Protein AF-A0A535ILK7-F1 (afdb_monomer_lite)

Structure (mmCIF, N/CA/C/O backbone):
data_AF-A0A535ILK7-F1
#
_entry.id   AF-A0A535ILK7-F1
#
loop_
_atom_site.group_PDB
_atom_site.id
_atom_site.type_symbol
_atom_site.label_atom_id
_atom_site.label_alt_id
_atom_site.label_comp_id
_atom_site.label_asym_id
_atom_site.label_entity_id
_atom_site.label_seq_id
_atom_site.pdbx_PDB_ins_code
_atom_site.Cartn_x
_atom_site.Cartn_y
_atom_site.Cartn_z
_atom_site.occupancy
_atom_site.B_iso_or_equiv
_atom_site.auth_seq_id
_atom_site.auth_comp_id
_atom_site.auth_asym_id
_atom_site.auth_atom_id
_atom_site.pdbx_PDB_model_num
ATOM 1 N N . MET A 1 1 ? -0.867 -3.003 7.692 1.00 85.44 1 MET A N 1
ATOM 2 C CA . MET A 1 1 ? 0.462 -2.959 7.040 1.00 85.44 1 MET A CA 1
ATOM 3 C C . MET A 1 1 ? 0.255 -2.593 5.585 1.00 85.44 1 MET A C 1
ATOM 5 O O . MET A 1 1 ? -0.688 -3.102 5.001 1.00 85.44 1 MET A O 1
ATOM 9 N N . PHE A 1 2 ? 1.092 -1.727 5.024 1.00 89.00 2 PHE A N 1
ATOM 10 C CA . PHE A 1 2 ? 0.987 -1.253 3.646 1.00 89.00 2 PHE A CA 1
ATOM 11 C C . PHE A 1 2 ? 2.224 -1.680 2.857 1.00 89.00 2 PHE A C 1
ATOM 13 O O . PHE A 1 2 ? 3.349 -1.417 3.285 1.00 89.00 2 PHE A O 1
ATOM 20 N N . LEU A 1 3 ? 2.012 -2.338 1.720 1.00 88.69 3 LEU A N 1
ATOM 21 C CA . LEU A 1 3 ? 3.056 -2.663 0.754 1.00 88.69 3 LEU A CA 1
ATOM 22 C C . LEU A 1 3 ? 3.035 -1.618 -0.361 1.00 88.69 3 LEU A C 1
ATOM 24 O O . LEU A 1 3 ? 1.991 -1.386 -0.963 1.00 88.69 3 LEU A O 1
ATOM 28 N N . TYR A 1 4 ? 4.189 -1.031 -0.656 1.00 89.56 4 TYR A N 1
ATOM 29 C CA . TYR A 1 4 ? 4.390 -0.188 -1.827 1.00 89.56 4 TYR A CA 1
ATOM 30 C C . TYR A 1 4 ? 5.362 -0.875 -2.788 1.00 89.56 4 TYR A C 1
ATOM 32 O O . TYR A 1 4 ? 6.468 -1.263 -2.391 1.00 89.56 4 TYR A O 1
ATOM 40 N N . LEU A 1 5 ? 4.938 -1.021 -4.043 1.00 88.44 5 LEU A N 1
ATOM 41 C CA . LEU A 1 5 ? 5.747 -1.563 -5.130 1.00 88.44 5 LEU A CA 1
ATOM 42 C C . LEU A 1 5 ? 6.271 -0.413 -5.990 1.00 88.44 5 LEU A C 1
ATOM 44 O O . LEU A 1 5 ? 5.550 0.117 -6.832 1.00 88.44 5 LEU A O 1
ATOM 48 N N . GLY A 1 6 ? 7.519 -0.018 -5.750 1.00 85.69 6 GLY A N 1
ATOM 49 C CA . GLY A 1 6 ? 8.166 1.061 -6.491 1.00 85.69 6 GLY A CA 1
ATOM 50 C C . GLY A 1 6 ? 8.774 0.580 -7.800 1.00 85.69 6 GLY A C 1
ATOM 51 O O . GLY A 1 6 ? 9.339 -0.515 -7.877 1.00 85.69 6 GLY A O 1
ATOM 52 N N . GLU A 1 7 ? 8.699 1.411 -8.834 1.00 82.56 7 GLU A N 1
ATOM 53 C CA . GLU A 1 7 ? 9.355 1.124 -10.106 1.00 82.56 7 GLU A CA 1
ATOM 54 C C . GLU A 1 7 ? 10.876 1.080 -9.937 1.00 82.56 7 GLU A C 1
ATOM 56 O O . GLU A 1 7 ? 11.481 1.818 -9.151 1.00 82.56 7 GLU A O 1
ATOM 61 N N . ARG A 1 8 ? 11.526 0.191 -10.687 1.00 68.06 8 ARG A N 1
ATOM 62 C CA . ARG A 1 8 ? 12.984 0.145 -10.724 1.00 68.06 8 ARG A CA 1
ATOM 63 C C . ARG A 1 8 ? 13.471 1.125 -11.782 1.00 68.06 8 ARG A C 1
ATOM 65 O O . ARG A 1 8 ? 13.426 0.826 -12.970 1.00 68.06 8 ARG A O 1
ATOM 72 N N . ASP A 1 9 ? 13.981 2.276 -11.357 1.00 66.44 9 ASP A N 1
ATOM 73 C CA . ASP A 1 9 ? 14.651 3.190 -12.281 1.00 66.44 9 ASP A CA 1
ATOM 74 C C . ASP A 1 9 ? 15.999 2.591 -12.724 1.00 66.44 9 ASP A C 1
ATOM 76 O O . ASP A 1 9 ? 17.013 2.674 -12.027 1.00 66.44 9 ASP A O 1
ATOM 80 N N . SER A 1 10 ? 16.006 1.946 -13.894 1.00 57.84 10 SER A N 1
ATOM 81 C CA . SER A 1 10 ? 17.198 1.338 -14.496 1.00 57.84 10 SER A CA 1
ATOM 82 C C . SER A 1 10 ? 18.224 2.361 -14.989 1.00 57.84 10 SER A C 1
ATOM 84 O O . SER A 1 10 ? 19.339 1.979 -15.342 1.00 57.84 10 SER A O 1
ATOM 86 N N . THR A 1 11 ? 17.872 3.650 -15.046 1.00 56.50 11 THR A N 1
ATOM 87 C CA . THR A 1 11 ? 18.787 4.711 -15.493 1.00 56.50 11 THR A CA 1
ATOM 88 C C . THR A 1 11 ? 19.702 5.207 -14.377 1.00 56.50 11 THR A C 1
ATOM 90 O O . THR A 1 11 ? 20.716 5.866 -14.636 1.00 56.50 11 THR A O 1
ATOM 93 N N . ARG A 1 12 ? 19.393 4.858 -13.125 1.00 56.19 12 ARG A N 1
ATOM 94 C CA . ARG A 1 12 ? 20.110 5.369 -11.964 1.00 56.19 12 ARG A CA 1
ATOM 95 C C . ARG A 1 12 ? 21.350 4.526 -11.678 1.00 56.19 12 ARG A C 1
ATOM 97 O O . ARG A 1 12 ? 21.268 3.349 -11.329 1.00 56.19 12 ARG A O 1
ATOM 104 N N . LYS A 1 13 ? 22.527 5.143 -11.834 1.00 52.88 13 LYS A N 1
ATOM 105 C CA . LYS A 1 13 ? 23.810 4.516 -11.484 1.00 52.88 13 LYS A CA 1
ATOM 106 C C . LYS A 1 13 ? 23.788 4.090 -10.008 1.00 52.88 13 LYS A C 1
ATOM 108 O O . LYS A 1 13 ? 23.349 4.887 -9.178 1.00 52.88 13 LYS A O 1
ATOM 113 N N . PRO A 1 14 ? 24.291 2.891 -9.661 1.00 53.06 14 PRO A N 1
ATOM 114 C CA . PRO A 1 14 ? 24.491 2.515 -8.269 1.00 53.06 14 PRO A CA 1
ATOM 115 C C . PRO A 1 14 ? 25.418 3.542 -7.6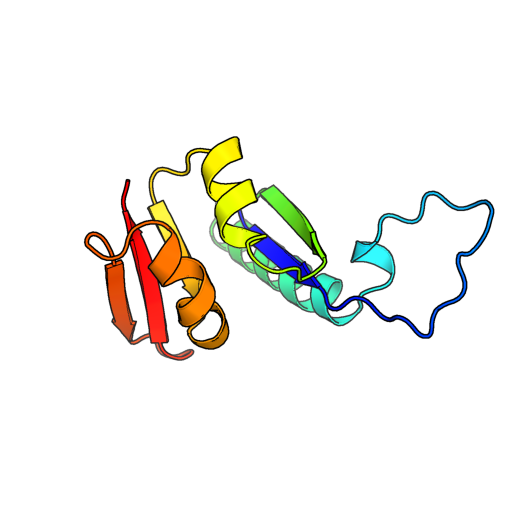14 1.00 53.06 14 PRO A C 1
ATOM 117 O O . PRO A 1 14 ? 26.582 3.667 -8.002 1.00 53.06 14 PRO A O 1
ATOM 120 N N . GLU A 1 15 ? 24.912 4.304 -6.647 1.00 55.78 15 GLU A N 1
ATOM 121 C CA . GLU A 1 15 ? 25.762 5.155 -5.822 1.00 55.78 15 GLU A CA 1
ATOM 122 C C . GLU A 1 15 ? 26.509 4.246 -4.845 1.00 55.78 15 GLU A C 1
ATOM 124 O O . GLU A 1 15 ? 25.978 3.814 -3.820 1.00 55.78 15 GLU A O 1
ATOM 129 N N . LEU A 1 16 ? 27.750 3.903 -5.200 1.00 42.69 16 LEU A N 1
ATOM 130 C CA . LEU A 1 16 ? 28.682 3.275 -4.274 1.00 42.69 16 LEU A CA 1
ATOM 131 C C . LEU A 1 16 ? 28.756 4.155 -3.013 1.00 42.69 16 LEU A C 1
ATOM 133 O O . LEU A 1 16 ? 29.040 5.346 -3.109 1.00 42.69 16 LEU A O 1
ATOM 137 N N . PHE A 1 17 ? 28.521 3.542 -1.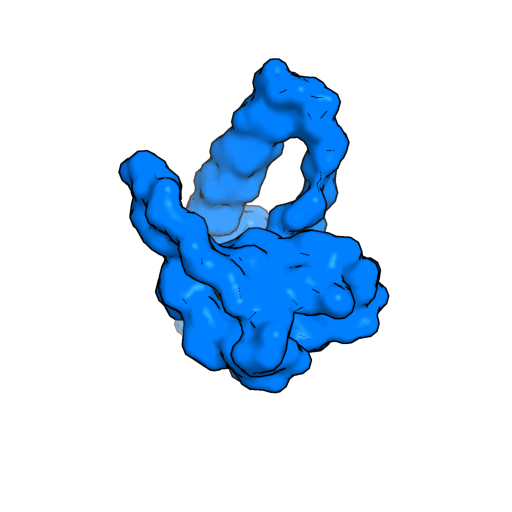849 1.00 46.41 17 PHE A N 1
ATOM 138 C CA . PHE A 1 17 ? 28.701 4.094 -0.493 1.00 46.41 17 PHE A CA 1
ATOM 139 C C . PHE A 1 17 ? 27.534 4.796 0.213 1.00 46.41 17 PHE A C 1
ATOM 141 O O . PHE A 1 17 ? 27.756 5.377 1.276 1.00 46.41 17 PHE A O 1
ATOM 148 N N . ARG A 1 18 ? 26.282 4.658 -0.227 1.00 44.47 18 ARG A N 1
ATOM 149 C CA . ARG A 1 18 ? 25.159 4.901 0.695 1.00 44.47 18 ARG A CA 1
ATOM 150 C C . ARG A 1 18 ? 24.213 3.713 0.733 1.00 44.47 18 ARG A C 1
ATOM 152 O O . ARG A 1 18 ? 23.622 3.346 -0.275 1.00 44.47 18 ARG A O 1
ATOM 159 N N . LEU A 1 19 ? 24.021 3.164 1.932 1.00 48.00 19 LEU A N 1
ATOM 160 C CA . LEU A 1 19 ? 22.826 2.406 2.288 1.00 48.00 19 LEU A CA 1
ATOM 161 C C . LEU A 1 19 ? 21.642 3.393 2.267 1.00 48.00 19 LEU A C 1
ATOM 163 O O . LEU A 1 19 ? 21.165 3.816 3.314 1.00 48.00 19 LEU A O 1
ATOM 167 N N . ILE A 1 20 ? 21.255 3.881 1.084 1.00 54.31 20 ILE A N 1
ATOM 168 C CA . ILE A 1 20 ? 20.042 4.683 0.948 1.00 54.31 20 ILE A CA 1
ATOM 169 C C . ILE A 1 20 ? 18.903 3.687 0.958 1.00 54.31 20 ILE A C 1
ATOM 171 O O . ILE A 1 20 ? 18.832 2.825 0.080 1.00 54.31 20 ILE A O 1
ATOM 175 N N . GLU A 1 21 ? 18.027 3.788 1.951 1.00 58.94 21 GLU A N 1
ATOM 176 C CA . GLU A 1 21 ? 16.792 3.025 1.923 1.00 58.94 21 GLU A CA 1
ATOM 177 C C . GLU A 1 21 ? 16.056 3.372 0.616 1.00 58.94 21 GLU A C 1
ATOM 179 O O . GLU A 1 21 ? 15.792 4.553 0.373 1.00 58.94 21 GLU A O 1
ATOM 184 N N . PRO A 1 22 ? 15.763 2.398 -0.267 1.00 58.25 22 PRO A N 1
ATOM 185 C CA . PRO A 1 22 ? 15.317 2.680 -1.635 1.00 58.25 22 PRO A CA 1
ATOM 186 C C . PRO A 1 22 ? 14.090 3.599 -1.722 1.00 58.25 22 PRO A C 1
ATOM 188 O O . PRO A 1 22 ? 13.978 4.396 -2.650 1.00 58.25 22 PRO A O 1
ATOM 191 N N . HIS A 1 23 ? 13.222 3.552 -0.709 1.00 58.09 23 HIS A N 1
ATOM 192 C CA . HIS A 1 23 ? 12.038 4.396 -0.591 1.00 58.09 23 HIS A CA 1
ATOM 193 C C . HIS A 1 23 ? 12.349 5.892 -0.385 1.00 58.09 23 HIS A C 1
ATOM 195 O O . HIS A 1 23 ? 11.512 6.729 -0.699 1.00 58.09 23 HIS A O 1
ATOM 201 N N . LEU A 1 24 ? 13.533 6.271 0.117 1.00 61.62 24 LEU A N 1
ATOM 202 C CA . LEU A 1 24 ? 13.905 7.681 0.331 1.00 61.62 24 LEU A CA 1
ATOM 203 C C . LEU A 1 24 ? 14.088 8.448 -0.987 1.00 61.62 24 LEU A C 1
ATOM 205 O O . LEU A 1 24 ? 13.944 9.674 -1.022 1.00 61.62 24 LEU A O 1
ATOM 209 N N . ASN A 1 25 ? 14.390 7.716 -2.059 1.00 69.56 25 ASN A N 1
ATOM 210 C CA . ASN A 1 25 ? 14.627 8.243 -3.398 1.00 69.56 25 ASN A CA 1
ATOM 211 C C . ASN A 1 25 ? 13.415 8.120 -4.331 1.00 69.56 25 ASN A C 1
ATOM 213 O O . ASN A 1 25 ? 13.466 8.662 -5.434 1.00 69.56 25 ASN A O 1
ATOM 217 N N . ASP A 1 26 ? 12.364 7.420 -3.904 1.00 81.69 26 ASP A N 1
ATOM 218 C CA . ASP A 1 26 ? 11.091 7.327 -4.612 1.00 81.69 26 ASP A CA 1
ATOM 219 C C . ASP A 1 26 ? 10.142 8.396 -4.047 1.00 81.69 26 ASP A C 1
ATOM 221 O O . ASP A 1 26 ? 9.557 8.257 -2.969 1.00 81.69 26 ASP A O 1
ATOM 225 N N . GLU A 1 27 ? 10.038 9.525 -4.753 1.00 83.94 27 GLU A N 1
ATOM 226 C CA . GLU A 1 27 ? 9.183 10.635 -4.324 1.00 83.94 27 GLU A CA 1
ATOM 227 C C . GLU A 1 27 ? 7.706 10.245 -4.24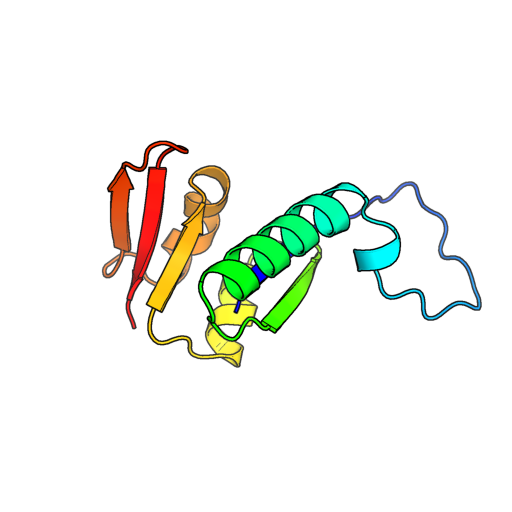7 1.00 83.94 27 GLU A C 1
ATOM 229 O O . GLU A 1 27 ? 6.985 10.770 -3.394 1.00 83.94 27 GLU A O 1
ATOM 234 N N . GLN A 1 28 ? 7.259 9.343 -5.123 1.00 85.50 28 GLN A N 1
ATOM 235 C CA . GLN A 1 28 ? 5.878 8.887 -5.143 1.00 85.50 28 GLN A CA 1
ATOM 236 C C . GLN A 1 28 ? 5.609 7.999 -3.925 1.00 85.50 28 GLN A C 1
ATOM 238 O O . GLN A 1 28 ? 4.670 8.272 -3.177 1.00 85.50 28 GLN A O 1
ATOM 243 N N . ALA A 1 29 ? 6.514 7.062 -3.620 1.00 85.56 29 ALA A N 1
ATOM 244 C CA . ALA A 1 29 ? 6.433 6.241 -2.413 1.00 85.56 29 ALA A CA 1
ATOM 245 C C . ALA A 1 29 ? 6.367 7.097 -1.148 1.00 85.56 29 ALA A C 1
ATOM 247 O O . ALA A 1 29 ? 5.543 6.857 -0.269 1.00 85.56 29 ALA A O 1
ATOM 248 N N . ARG A 1 30 ? 7.203 8.137 -1.050 1.00 86.00 30 ARG A N 1
ATOM 249 C CA . ARG A 1 30 ? 7.198 9.042 0.108 1.00 86.00 30 ARG A CA 1
ATOM 250 C C . ARG A 1 30 ? 5.870 9.7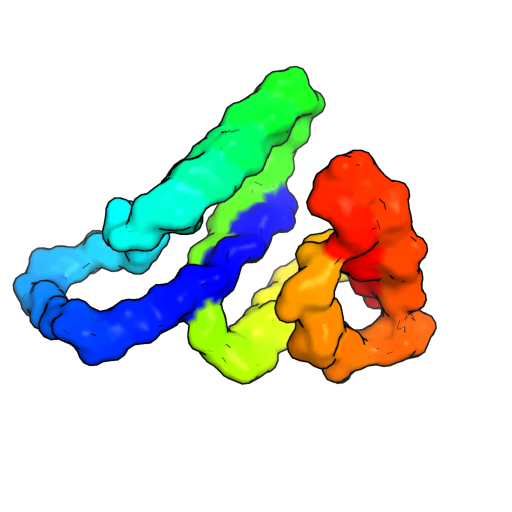69 0.275 1.00 86.00 30 ARG A C 1
ATOM 252 O O . ARG A 1 30 ? 5.403 9.909 1.404 1.00 86.00 30 ARG A O 1
ATOM 259 N N . LYS A 1 31 ? 5.276 10.242 -0.822 1.00 89.31 31 LYS A N 1
ATOM 260 C CA . LYS A 1 31 ? 3.973 10.921 -0.792 1.00 89.31 31 LYS A CA 1
ATOM 261 C C . LYS A 1 31 ? 2.867 9.959 -0.378 1.00 89.31 31 LYS A C 1
ATOM 263 O O . LYS A 1 31 ? 2.101 10.284 0.527 1.00 89.31 31 LYS A O 1
ATOM 268 N N . ASP A 1 32 ? 2.819 8.780 -0.985 1.00 88.62 32 ASP A N 1
ATOM 269 C CA . ASP A 1 32 ? 1.737 7.822 -0.763 1.00 88.62 32 ASP A CA 1
ATOM 270 C C . ASP A 1 32 ? 1.819 7.184 0.624 1.00 88.62 32 ASP A C 1
ATOM 272 O O . ASP A 1 32 ? 0.830 7.174 1.358 1.00 88.62 32 ASP A O 1
ATOM 276 N N . LEU A 1 33 ? 3.009 6.742 1.043 1.00 89.06 33 LEU A N 1
ATOM 277 C CA . LEU A 1 33 ? 3.221 6.195 2.384 1.00 89.06 33 LEU A CA 1
ATOM 278 C C . LEU A 1 33 ? 3.063 7.266 3.466 1.00 89.06 33 LEU A C 1
ATOM 280 O O . LEU A 1 33 ? 2.480 6.993 4.513 1.00 89.06 33 LEU A O 1
ATOM 284 N N . GLY A 1 34 ? 3.514 8.498 3.208 1.00 89.56 34 GLY A N 1
ATOM 285 C CA . GLY A 1 34 ? 3.303 9.625 4.115 1.00 89.56 34 GLY A CA 1
ATOM 286 C C . GLY A 1 34 ? 1.818 9.938 4.306 1.00 89.56 34 GLY A C 1
ATOM 287 O O . GLY A 1 34 ? 1.359 10.100 5.436 1.00 89.56 34 GLY A O 1
ATOM 288 N N . ARG A 1 35 ? 1.040 9.948 3.216 1.00 91.31 35 ARG A N 1
ATOM 289 C CA . ARG A 1 35 ? -0.417 10.119 3.271 1.00 91.31 35 ARG A CA 1
ATOM 290 C C . ARG A 1 35 ? -1.092 8.967 4.015 1.00 91.31 35 ARG A C 1
ATOM 292 O O . ARG A 1 35 ? -1.972 9.223 4.832 1.00 91.31 35 ARG A O 1
ATOM 299 N N . ALA A 1 36 ? -0.683 7.726 3.759 1.00 89.56 36 ALA A N 1
ATOM 300 C CA . ALA A 1 36 ? -1.210 6.556 4.457 1.00 89.56 36 ALA A CA 1
ATOM 301 C C . ALA A 1 36 ? -0.926 6.616 5.966 1.00 89.56 36 ALA A C 1
ATOM 303 O O . ALA A 1 36 ? -1.830 6.362 6.757 1.00 89.56 36 ALA A O 1
ATOM 304 N N . ASN A 1 37 ? 0.289 7.013 6.365 1.00 91.50 37 ASN A N 1
ATOM 305 C CA . ASN A 1 37 ? 0.645 7.201 7.772 1.00 91.50 37 ASN A CA 1
ATOM 306 C C . ASN A 1 37 ? -0.216 8.278 8.433 1.00 91.50 37 ASN A C 1
ATOM 308 O O . ASN A 1 37 ? -0.791 8.033 9.485 1.00 91.50 37 ASN A O 1
ATOM 312 N N . TYR A 1 38 ? -0.360 9.439 7.787 1.00 93.88 38 TYR A N 1
ATOM 313 C CA . TYR A 1 38 ? -1.194 10.527 8.301 1.00 93.88 38 TYR A CA 1
ATOM 314 C C . TYR A 1 38 ? -2.646 10.078 8.533 1.00 93.88 38 TYR A C 1
ATOM 316 O O . TYR A 1 38 ? -3.208 10.301 9.602 1.00 93.88 38 TYR A O 1
ATOM 324 N N . LEU A 1 39 ? -3.244 9.385 7.558 1.00 93.31 39 LEU A N 1
ATOM 325 C CA . LEU A 1 39 ? -4.612 8.874 7.682 1.00 93.31 39 LEU A CA 1
ATOM 326 C C . LEU A 1 39 ? -4.742 7.801 8.773 1.00 93.31 39 LEU A C 1
ATOM 328 O O . LEU A 1 39 ? -5.745 7.769 9.484 1.00 93.31 39 LEU A O 1
ATOM 332 N N . ALA A 1 40 ? -3.742 6.930 8.915 1.00 92.00 40 ALA A N 1
ATOM 333 C CA . ALA A 1 40 ? -3.722 5.911 9.959 1.00 92.00 40 ALA A CA 1
ATOM 334 C C . ALA A 1 40 ? -3.593 6.533 11.358 1.00 92.00 40 ALA A C 1
ATOM 336 O O . ALA A 1 40 ? -4.294 6.106 12.274 1.00 92.00 40 ALA A O 1
ATOM 337 N N . GLU A 1 41 ? -2.766 7.570 11.516 1.00 94.19 41 GLU A N 1
ATOM 338 C CA . GLU A 1 41 ? -2.627 8.318 12.768 1.00 94.19 41 GLU A CA 1
ATOM 339 C C . GLU A 1 41 ? -3.931 9.019 13.170 1.00 94.19 41 GLU A C 1
ATOM 341 O O . GLU A 1 41 ? -4.378 8.846 14.306 1.00 94.19 41 GLU A O 1
ATOM 346 N N . GLU A 1 42 ? -4.591 9.728 12.245 1.00 96.62 42 GLU A N 1
ATOM 347 C CA . GLU A 1 42 ? -5.903 10.358 12.483 1.00 96.62 42 GLU A CA 1
ATOM 348 C C . GLU A 1 42 ? -6.953 9.326 12.933 1.00 96.62 42 GLU A C 1
ATOM 350 O O . GLU A 1 42 ? -7.751 9.576 13.840 1.00 96.62 42 GLU A O 1
ATOM 355 N N . ALA A 1 43 ? -6.913 8.126 12.346 1.00 94.81 43 ALA A N 1
ATOM 356 C CA . ALA A 1 43 ? -7.794 7.014 12.691 1.00 94.81 43 ALA A CA 1
ATOM 357 C C . ALA A 1 43 ? -7.336 6.198 13.919 1.00 94.81 43 ALA A C 1
ATOM 359 O O . ALA A 1 43 ? -8.059 5.297 14.348 1.00 94.81 43 ALA A O 1
ATOM 360 N N . LYS A 1 44 ? -6.165 6.497 14.504 1.00 94.62 44 LYS A N 1
ATOM 361 C CA . LYS A 1 44 ? -5.527 5.746 15.606 1.00 94.62 44 LYS A CA 1
ATOM 362 C C . LYS A 1 44 ? -5.295 4.261 15.296 1.00 94.62 44 LYS A C 1
ATOM 364 O O . LYS A 1 44 ? -5.445 3.403 16.166 1.00 94.62 44 LYS A O 1
ATOM 369 N N . ILE A 1 45 ? -4.927 3.961 14.057 1.00 91.25 45 ILE A N 1
ATOM 370 C CA . ILE A 1 45 ? -4.626 2.610 13.579 1.00 91.25 45 ILE A CA 1
ATOM 371 C C . ILE A 1 45 ? -3.107 2.442 13.511 1.00 91.25 45 ILE A C 1
ATOM 373 O O . ILE A 1 45 ? -2.417 3.249 12.896 1.00 91.25 45 ILE A O 1
ATOM 377 N N . GLU A 1 46 ? -2.570 1.372 14.105 1.00 89.50 46 GLU A N 1
ATOM 378 C CA . GLU A 1 46 ? -1.149 1.040 13.943 1.00 89.50 46 GLU A CA 1
ATOM 379 C C . GLU A 1 46 ? -0.867 0.657 12.482 1.00 89.50 46 GLU A C 1
ATOM 381 O O . GLU A 1 46 ? -1.444 -0.291 11.940 1.00 89.50 46 GLU A O 1
ATOM 386 N N . CYS A 1 47 ? 0.062 1.367 11.840 1.00 87.38 47 CYS A N 1
ATOM 387 C CA . CYS A 1 47 ? 0.506 1.066 10.486 1.00 87.38 47 CYS A CA 1
ATOM 388 C C . CYS A 1 47 ? 1.998 0.725 10.431 1.00 87.38 47 CYS A C 1
ATOM 390 O O . CYS A 1 47 ? 2.839 1.335 11.082 1.00 87.38 47 CYS A O 1
ATOM 392 N N . ARG A 1 48 ? 2.326 -0.266 9.600 1.00 88.94 48 ARG A N 1
ATOM 393 C CA . ARG A 1 48 ? 3.696 -0.655 9.243 1.00 88.94 48 ARG A CA 1
ATOM 394 C C . ARG A 1 48 ? 3.821 -0.642 7.733 1.00 88.94 48 ARG A C 1
ATOM 396 O O . ARG A 1 48 ? 2.838 -0.940 7.051 1.00 88.94 48 ARG A O 1
ATOM 403 N N . PHE A 1 49 ? 5.009 -0.347 7.231 1.00 87.88 49 PHE A N 1
ATOM 404 C CA . PHE A 1 49 ? 5.252 -0.146 5.808 1.00 87.88 49 PHE A CA 1
ATOM 405 C C . PHE A 1 49 ? 6.299 -1.124 5.295 1.00 87.88 49 PHE A C 1
ATOM 407 O O . PHE A 1 49 ? 7.309 -1.368 5.953 1.00 87.88 49 PHE A O 1
ATOM 414 N N . ILE A 1 50 ? 6.059 -1.667 4.107 1.00 87.62 50 ILE A N 1
ATOM 415 C CA . ILE A 1 50 ? 7.023 -2.464 3.360 1.00 87.62 50 ILE A CA 1
ATOM 416 C C . ILE A 1 50 ? 7.192 -1.807 2.001 1.00 87.62 50 ILE A C 1
ATOM 418 O O . ILE A 1 50 ? 6.223 -1.580 1.283 1.00 87.62 50 ILE A O 1
ATOM 422 N N . TYR A 1 51 ? 8.439 -1.536 1.639 1.00 86.88 51 TYR A N 1
ATOM 423 C CA . TYR A 1 51 ? 8.803 -1.124 0.293 1.00 86.88 51 TYR A CA 1
ATOM 424 C C . TYR A 1 51 ? 9.503 -2.282 -0.419 1.00 86.88 51 TYR A C 1
ATOM 426 O O . TYR A 1 51 ? 10.433 -2.902 0.123 1.00 86.88 51 TYR A O 1
ATOM 434 N N . ARG A 1 52 ? 9.064 -2.571 -1.643 1.00 85.62 52 ARG A N 1
ATOM 435 C CA . ARG A 1 52 ? 9.712 -3.511 -2.562 1.00 85.62 52 ARG A CA 1
ATOM 436 C C . ARG A 1 52 ? 9.756 -2.900 -3.954 1.00 85.62 52 ARG A C 1
ATOM 438 O O . ARG A 1 52 ? 8.949 -2.039 -4.286 1.00 85.62 52 ARG A O 1
ATOM 445 N N . HIS A 1 53 ? 10.703 -3.350 -4.765 1.00 85.81 53 HIS A N 1
ATOM 446 C CA . HIS A 1 53 ? 10.647 -3.052 -6.189 1.00 85.81 53 HIS A CA 1
ATOM 447 C C . HIS A 1 53 ? 9.538 -3.872 -6.840 1.00 85.81 53 HIS A C 1
ATOM 449 O O . HIS A 1 53 ? 9.312 -5.022 -6.454 1.00 85.81 53 HIS A O 1
ATOM 455 N N . ARG A 1 54 ? 8.866 -3.280 -7.827 1.00 85.31 54 ARG A N 1
ATOM 456 C CA . ARG A 1 54 ? 7.927 -3.989 -8.685 1.00 85.31 54 ARG A CA 1
ATOM 457 C C . ARG A 1 54 ? 8.702 -5.026 -9.495 1.00 85.31 54 ARG A C 1
ATOM 459 O O . ARG A 1 54 ? 9.532 -4.695 -10.338 1.00 85.31 54 ARG A O 1
ATOM 466 N N . GLU A 1 55 ? 8.424 -6.286 -9.209 1.00 86.25 55 GLU A N 1
ATOM 467 C CA . GLU A 1 55 ? 8.928 -7.454 -9.921 1.00 86.25 55 GLU A CA 1
ATOM 468 C C . GLU A 1 55 ? 7.790 -8.476 -9.999 1.00 86.25 55 GLU A C 1
ATOM 470 O O . GLU A 1 55 ? 6.960 -8.505 -9.088 1.00 86.25 55 GLU A O 1
ATOM 475 N N . PRO A 1 56 ? 7.741 -9.336 -11.030 1.00 85.56 56 PRO A N 1
ATOM 476 C CA . PRO A 1 56 ? 6.722 -10.376 -11.107 1.00 85.56 56 PRO A CA 1
ATOM 477 C C . PRO A 1 56 ? 6.683 -11.245 -9.840 1.00 85.56 56 PRO A C 1
ATOM 479 O O . PRO A 1 56 ? 7.704 -11.810 -9.427 1.00 85.56 56 PRO A O 1
ATOM 482 N N . GLY A 1 57 ? 5.502 -11.357 -9.230 1.00 86.50 57 GLY A N 1
ATOM 483 C CA . GLY A 1 57 ? 5.261 -12.159 -8.032 1.00 86.50 57 GLY A CA 1
ATOM 484 C C . GLY A 1 57 ? 5.679 -11.478 -6.726 1.00 86.50 57 GLY A C 1
ATOM 485 O O . GLY A 1 57 ? 5.756 -12.148 -5.693 1.00 86.50 57 GLY A O 1
ATOM 486 N N . ALA A 1 58 ? 5.964 -10.174 -6.730 1.00 87.81 58 ALA A N 1
ATOM 487 C CA . ALA A 1 58 ? 6.324 -9.434 -5.523 1.00 87.81 58 ALA A CA 1
ATOM 488 C C . ALA A 1 58 ? 5.196 -9.472 -4.480 1.00 87.81 58 ALA A C 1
ATOM 490 O O . ALA A 1 58 ? 5.470 -9.686 -3.297 1.00 87.81 58 ALA A O 1
ATOM 491 N N . ILE A 1 59 ? 3.936 -9.344 -4.917 1.00 88.62 59 ILE A N 1
ATOM 492 C CA . ILE A 1 59 ? 2.767 -9.448 -4.026 1.00 88.62 59 ILE A CA 1
ATOM 493 C C . ILE A 1 59 ? 2.693 -10.854 -3.421 1.00 88.62 59 ILE A C 1
ATOM 495 O O . ILE A 1 59 ? 2.566 -10.998 -2.205 1.00 88.62 59 ILE A O 1
ATOM 499 N N . ALA A 1 60 ? 2.844 -11.891 -4.253 1.00 88.12 60 ALA A N 1
ATOM 500 C CA . ALA A 1 60 ? 2.784 -13.288 -3.825 1.00 88.12 60 ALA A CA 1
ATOM 501 C C . ALA A 1 60 ? 3.853 -13.622 -2.776 1.00 88.12 60 ALA A C 1
ATOM 503 O O . ALA A 1 60 ? 3.543 -14.252 -1.766 1.00 88.12 60 ALA A O 1
ATOM 504 N N . ARG A 1 61 ? 5.094 -13.158 -2.971 1.00 88.50 61 ARG A N 1
ATOM 505 C CA . ARG A 1 61 ? 6.191 -13.366 -2.009 1.00 88.50 61 ARG A CA 1
ATOM 506 C C . ARG A 1 61 ? 5.888 -12.728 -0.657 1.00 88.50 61 ARG A C 1
ATOM 508 O O . ARG A 1 61 ? 6.016 -13.385 0.369 1.00 88.50 61 ARG A O 1
ATOM 515 N N . VAL A 1 62 ? 5.439 -11.471 -0.649 1.00 87.88 62 VAL A N 1
ATOM 516 C CA . VAL A 1 62 ? 5.096 -10.767 0.598 1.00 87.88 62 VAL A CA 1
ATOM 517 C C . VAL A 1 62 ? 3.933 -11.457 1.311 1.00 87.88 62 VAL A C 1
ATOM 519 O O . VAL A 1 62 ? 3.969 -11.629 2.528 1.00 87.88 62 VAL A O 1
ATOM 522 N N . TRP A 1 63 ? 2.921 -11.896 0.562 1.00 87.69 63 TRP A N 1
ATOM 523 C CA . TRP A 1 63 ? 1.785 -12.628 1.113 1.00 87.69 63 TRP A CA 1
ATOM 524 C C . TRP A 1 63 ? 2.211 -13.968 1.735 1.00 87.69 63 TRP A C 1
ATOM 526 O O . TRP A 1 63 ? 1.791 -14.291 2.844 1.00 87.69 63 TRP A O 1
ATOM 536 N N . GLN A 1 64 ? 3.098 -14.715 1.069 1.00 86.62 64 GLN A N 1
ATOM 537 C CA . GLN A 1 64 ? 3.656 -15.975 1.577 1.00 86.62 64 GLN A CA 1
ATOM 538 C C . GLN A 1 64 ? 4.541 -15.790 2.813 1.00 86.62 64 GLN A C 1
ATOM 540 O O . GLN A 1 64 ? 4.565 -16.669 3.661 1.00 86.62 64 GLN A O 1
ATOM 545 N N . GLU A 1 65 ? 5.273 -14.682 2.931 1.00 88.12 65 GLU A N 1
ATOM 546 C CA . GLU A 1 65 ? 6.134 -14.426 4.093 1.00 88.12 65 GLU A CA 1
ATOM 547 C C . GLU A 1 65 ? 5.339 -13.972 5.323 1.00 88.12 65 GLU A C 1
ATOM 549 O O . GLU A 1 65 ? 5.683 -14.315 6.454 1.00 88.12 65 GLU A O 1
ATOM 554 N N . LEU A 1 66 ? 4.296 -13.167 5.114 1.00 86.81 66 LEU A N 1
ATOM 555 C CA . LEU A 1 66 ? 3.600 -12.472 6.198 1.00 86.81 66 LEU A CA 1
ATOM 556 C C . LEU A 1 66 ? 2.279 -13.126 6.586 1.00 86.81 66 LEU A C 1
ATOM 558 O O . LEU A 1 66 ? 1.753 -12.804 7.650 1.00 86.81 66 LEU A O 1
ATOM 562 N N . HIS A 1 67 ? 1.758 -14.016 5.737 1.00 85.94 67 HIS A N 1
ATOM 563 C CA . HIS A 1 67 ? 0.483 -14.708 5.916 1.00 85.94 67 HIS A CA 1
ATOM 564 C C . HIS A 1 67 ? -0.631 -13.775 6.433 1.00 85.94 67 HIS A C 1
ATOM 566 O O . HIS A 1 67 ? -1.226 -14.041 7.484 1.00 85.94 67 HIS A O 1
ATOM 572 N N . PRO A 1 68 ? -0.883 -12.639 5.751 1.00 85.25 68 PRO A N 1
ATOM 573 C CA . PRO A 1 68 ? -1.875 -11.676 6.207 1.00 85.25 68 PRO A CA 1
ATOM 574 C C . PRO A 1 68 ? -3.267 -12.316 6.196 1.00 85.25 68 PRO A C 1
ATOM 576 O O . PRO A 1 68 ? -3.611 -13.025 5.258 1.00 85.25 68 PRO A O 1
ATOM 579 N N . GLN A 1 69 ? -4.074 -12.049 7.226 1.00 83.56 69 GLN A N 1
ATOM 580 C CA . GLN A 1 69 ? -5.436 -12.597 7.327 1.00 83.56 69 GLN A CA 1
ATOM 581 C C . GLN A 1 69 ? -6.360 -12.071 6.225 1.00 83.56 69 GLN A C 1
ATOM 583 O O . GLN A 1 69 ? -7.185 -12.822 5.704 1.00 83.56 69 GLN A O 1
ATOM 588 N N . ASP A 1 70 ? -6.193 -10.790 5.898 1.00 84.44 70 ASP A N 1
ATOM 589 C CA . ASP A 1 70 ? -6.938 -10.068 4.878 1.00 84.44 70 ASP A CA 1
ATOM 590 C C . ASP A 1 70 ? -5.981 -9.142 4.117 1.00 84.44 70 ASP A C 1
ATOM 592 O O . ASP A 1 70 ? -5.022 -8.609 4.689 1.00 84.44 70 ASP A O 1
ATOM 596 N N . THR A 1 71 ? -6.198 -8.995 2.814 1.00 88.69 71 THR A N 1
ATOM 597 C CA . THR A 1 71 ? -5.350 -8.205 1.917 1.00 88.69 71 THR A CA 1
ATOM 598 C C . THR A 1 71 ? -6.216 -7.412 0.952 1.00 88.69 71 THR A C 1
ATOM 600 O O . THR A 1 71 ? -6.960 -7.987 0.166 1.00 88.69 71 THR A O 1
ATOM 603 N N . ILE A 1 72 ? -6.059 -6.089 0.965 1.00 88.31 72 ILE A N 1
ATOM 604 C CA . ILE A 1 72 ? -6.736 -5.175 0.042 1.00 88.31 72 ILE A CA 1
ATOM 605 C C . ILE A 1 72 ? -5.741 -4.744 -1.031 1.00 88.31 72 ILE A C 1
ATOM 607 O O . ILE A 1 72 ? -4.631 -4.308 -0.718 1.00 88.31 72 ILE A O 1
ATOM 611 N N . ILE A 1 73 ? -6.141 -4.861 -2.292 1.00 88.94 73 ILE A N 1
ATOM 612 C CA . ILE A 1 73 ? -5.294 -4.621 -3.458 1.00 88.94 73 ILE A CA 1
ATOM 613 C C . ILE A 1 73 ? -5.961 -3.615 -4.389 1.00 88.94 73 ILE A C 1
ATOM 615 O O . ILE A 1 73 ? -7.155 -3.710 -4.672 1.00 88.94 73 ILE A O 1
ATOM 619 N N . ALA A 1 74 ? -5.176 -2.651 -4.866 1.00 87.88 74 ALA A N 1
ATOM 620 C CA . ALA A 1 74 ? -5.620 -1.670 -5.847 1.00 87.88 74 ALA A CA 1
ATOM 621 C C . ALA A 1 74 ? -5.928 -2.326 -7.206 1.00 87.88 74 ALA A C 1
ATOM 623 O O . ALA A 1 74 ? -5.319 -3.329 -7.576 1.00 87.88 74 ALA A O 1
ATOM 624 N N . GLU A 1 75 ? -6.873 -1.753 -7.953 1.00 86.25 75 GLU A N 1
ATOM 625 C CA . GLU A 1 75 ? -7.351 -2.278 -9.242 1.00 86.25 75 GLU A CA 1
ATOM 626 C C . GLU A 1 75 ? -6.225 -2.618 -10.232 1.00 86.25 75 GLU A C 1
ATOM 628 O O . GLU A 1 75 ? -6.204 -3.695 -10.826 1.00 86.25 75 GLU A O 1
ATOM 633 N N . ASP A 1 76 ? -5.244 -1.732 -10.360 1.00 86.19 76 ASP A N 1
ATOM 634 C CA . ASP A 1 76 ? -4.103 -1.869 -11.266 1.00 86.19 76 ASP A CA 1
ATOM 635 C C . ASP A 1 76 ? -3.149 -3.019 -10.891 1.00 86.19 76 ASP A C 1
ATOM 637 O O . ASP A 1 76 ? -2.363 -3.471 -11.723 1.00 86.19 76 ASP A O 1
ATOM 641 N N . GLN A 1 77 ? -3.230 -3.513 -9.653 1.00 85.88 77 GLN A N 1
ATOM 642 C CA . GLN A 1 77 ? -2.434 -4.625 -9.129 1.00 85.88 77 GLN A CA 1
ATOM 643 C C . GLN A 1 77 ? -3.209 -5.951 -9.070 1.00 85.88 77 GLN A C 1
ATOM 645 O O . GLN A 1 77 ? -2.632 -6.997 -8.764 1.00 85.88 77 GLN A O 1
ATOM 650 N N . MET A 1 78 ? -4.511 -5.945 -9.379 1.00 86.00 78 MET A N 1
ATOM 651 C CA . MET A 1 78 ? -5.352 -7.145 -9.325 1.00 86.00 78 MET A CA 1
ATOM 652 C C . MET A 1 78 ? -4.858 -8.313 -10.194 1.00 86.00 78 MET A C 1
ATOM 654 O O . MET A 1 78 ? -4.914 -9.441 -9.697 1.00 86.00 78 MET A O 1
ATOM 658 N N . PRO A 1 79 ? -4.376 -8.112 -11.443 1.00 86.31 79 PRO A N 1
ATOM 659 C CA . PRO A 1 79 ? -3.968 -9.230 -12.295 1.00 86.31 79 PRO A CA 1
ATOM 660 C C . PRO A 1 79 ? -2.856 -10.084 -11.678 1.00 86.31 79 PRO A C 1
ATOM 662 O O . PRO A 1 79 ? -2.931 -11.306 -11.730 1.00 86.31 79 PRO A O 1
ATOM 665 N N . GLU A 1 80 ? -1.866 -9.456 -11.037 1.00 82.00 80 GLU A N 1
ATOM 666 C CA . GLU A 1 80 ? -0.766 -10.168 -10.373 1.00 82.00 80 GLU A CA 1
ATOM 667 C C . GLU A 1 80 ? -1.260 -10.953 -9.150 1.00 82.00 80 GLU A C 1
ATOM 669 O O . GLU A 1 80 ? -0.782 -12.044 -8.850 1.00 82.00 80 GLU A O 1
ATOM 674 N N . ALA A 1 81 ? -2.246 -10.415 -8.437 1.00 80.94 81 ALA A N 1
ATOM 675 C CA . ALA A 1 81 ? -2.697 -11.006 -7.191 1.00 80.94 81 ALA A CA 1
ATOM 676 C C . ALA A 1 81 ? -3.779 -12.088 -7.357 1.00 80.94 81 ALA A C 1
ATOM 678 O O . ALA A 1 81 ? -3.931 -12.938 -6.478 1.00 80.94 81 ALA A O 1
ATOM 679 N N . GLN A 1 82 ? -4.492 -12.122 -8.488 1.00 80.31 82 GLN A N 1
ATOM 680 C CA . GLN A 1 82 ? -5.406 -13.225 -8.821 1.00 80.31 82 GLN A CA 1
ATOM 681 C C . GLN A 1 82 ? -4.68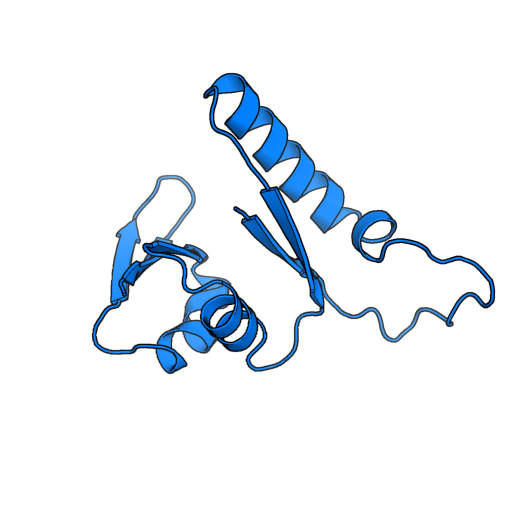8 -14.577 -8.909 1.00 80.31 82 GLN A C 1
ATOM 683 O O . GLN A 1 82 ? -5.298 -15.605 -8.622 1.00 80.31 82 GLN A O 1
ATOM 688 N N . GLU A 1 83 ? -3.395 -14.586 -9.239 1.00 79.38 83 GLU A N 1
ATOM 689 C CA . GLU A 1 83 ? -2.580 -15.805 -9.266 1.00 79.38 83 GLU A CA 1
ATOM 690 C C . GLU A 1 83 ? -2.332 -16.393 -7.864 1.00 79.38 83 GLU A C 1
ATOM 692 O O . GLU A 1 83 ? -2.043 -17.582 -7.743 1.00 79.38 83 GLU A O 1
ATOM 697 N N . ILE A 1 84 ? -2.475 -15.591 -6.799 1.00 79.56 84 ILE A N 1
ATOM 698 C CA . ILE A 1 84 ? -2.200 -16.011 -5.415 1.00 79.56 84 ILE A CA 1
ATOM 699 C C . ILE A 1 84 ? -3.308 -16.930 -4.899 1.00 79.56 84 ILE A C 1
ATOM 701 O O . ILE A 1 84 ? -3.024 -17.993 -4.347 1.00 79.56 84 ILE A O 1
ATOM 705 N N . HIS A 1 85 ? -4.572 -16.523 -5.056 1.00 72.56 85 HIS A N 1
ATOM 706 C CA . HIS A 1 85 ? -5.708 -17.318 -4.593 1.00 72.56 85 HIS A CA 1
ATOM 707 C C . HIS A 1 85 ? -7.010 -16.997 -5.366 1.00 72.56 85 HIS A C 1
ATOM 709 O O . HIS A 1 85 ? -7.916 -16.349 -4.832 1.00 72.56 85 HIS A O 1
ATOM 715 N N . PRO A 1 86 ? -7.173 -17.496 -6.607 1.00 66.56 86 PRO A N 1
ATOM 716 C CA . PRO A 1 86 ? -8.220 -17.048 -7.538 1.00 66.56 86 PRO A CA 1
ATOM 717 C C . PRO A 1 86 ? -9.660 -17.309 -7.071 1.00 66.56 86 PRO A C 1
ATOM 719 O O . PRO A 1 86 ? -10.598 -16.711 -7.581 1.00 66.56 86 PRO A O 1
ATOM 722 N N . GLN A 1 87 ? -9.857 -18.209 -6.106 1.00 69.94 87 GLN A N 1
ATOM 723 C CA . GLN A 1 87 ? -11.182 -18.595 -5.600 1.00 69.94 87 GLN A CA 1
ATOM 724 C C . GLN A 1 87 ? -11.612 -17.818 -4.345 1.00 69.94 87 GLN A C 1
ATOM 726 O O . GLN A 1 87 ? -12.690 -18.077 -3.818 1.00 69.94 87 GLN A O 1
ATOM 731 N N . ARG A 1 88 ? -10.769 -16.910 -3.830 1.00 72.38 88 ARG A N 1
ATOM 732 C CA . ARG A 1 88 ? -11.023 -16.148 -2.588 1.00 72.38 88 ARG A CA 1
ATOM 733 C C . ARG A 1 88 ? -10.845 -14.644 -2.783 1.00 72.38 88 ARG A C 1
ATOM 735 O O . ARG A 1 88 ? -10.395 -13.942 -1.881 1.00 72.38 88 ARG A O 1
ATOM 742 N N . THR A 1 89 ? -11.192 -14.167 -3.974 1.00 81.00 89 THR A N 1
ATOM 743 C CA . THR A 1 89 ? -11.189 -12.747 -4.309 1.00 81.00 89 THR A CA 1
ATOM 744 C C . THR A 1 89 ? -12.609 -12.190 -4.282 1.00 81.00 89 THR A C 1
ATOM 746 O O . THR A 1 89 ? -13.553 -12.825 -4.753 1.00 81.00 89 THR A O 1
ATOM 749 N N . SER A 1 90 ? -12.776 -10.992 -3.727 1.00 85.81 90 SER A N 1
ATOM 750 C CA . SER A 1 90 ? -14.007 -10.206 -3.877 1.00 85.81 90 SER A CA 1
ATOM 751 C C . SER A 1 90 ? -13.660 -8.773 -4.262 1.00 85.81 90 SER A C 1
ATOM 753 O O . SER A 1 90 ? -12.587 -8.288 -3.915 1.00 85.81 90 SER A O 1
ATOM 755 N N . ILE A 1 91 ? -14.527 -8.114 -5.029 1.00 87.56 91 ILE A N 1
ATOM 756 C CA . ILE A 1 91 ? -14.291 -6.752 -5.521 1.00 87.56 91 ILE A CA 1
ATOM 757 C C . ILE A 1 91 ? -15.252 -5.804 -4.812 1.00 87.56 91 ILE A C 1
ATOM 759 O O . ILE A 1 91 ? -16.455 -6.061 -4.754 1.00 87.56 91 ILE A O 1
ATOM 763 N N . GLU A 1 92 ? -14.719 -4.696 -4.309 1.00 91.62 92 GLU A N 1
ATOM 764 C CA . GLU A 1 92 ? -15.481 -3.610 -3.700 1.00 91.62 92 GLU A CA 1
ATOM 765 C C . GLU A 1 92 ? -15.281 -2.316 -4.497 1.00 91.62 92 GLU A C 1
ATOM 767 O O . GLU A 1 92 ? -14.168 -1.971 -4.896 1.00 91.62 92 GLU A O 1
ATOM 772 N N . SER A 1 93 ? -16.372 -1.583 -4.725 1.00 90.56 93 SER A N 1
ATOM 773 C CA . SER A 1 93 ? -16.327 -0.241 -5.309 1.00 90.56 93 SER A CA 1
ATOM 774 C C . SER A 1 93 ? -16.257 0.808 -4.205 1.00 90.56 93 SER A C 1
ATOM 776 O O . SER A 1 93 ? -17.174 0.922 -3.394 1.00 90.56 93 SER A O 1
ATOM 778 N N . THR A 1 94 ? -15.198 1.611 -4.211 1.00 86.31 94 THR A N 1
ATOM 779 C CA . THR A 1 94 ? -15.003 2.733 -3.285 1.00 86.31 94 THR A CA 1
ATOM 780 C C . THR A 1 94 ? -15.105 4.065 -4.031 1.00 86.31 94 THR A C 1
ATOM 782 O O . THR A 1 94 ? -15.053 4.113 -5.261 1.00 86.31 94 THR A O 1
ATOM 785 N N . SER A 1 95 ? -15.189 5.183 -3.304 1.00 84.25 95 SER A N 1
ATOM 786 C CA . SER A 1 95 ? -15.125 6.524 -3.912 1.00 84.25 95 SER A CA 1
ATOM 787 C C . SER A 1 95 ? -13.798 6.808 -4.635 1.00 84.25 95 SER A C 1
ATOM 789 O O . SER A 1 95 ? -13.744 7.722 -5.455 1.00 84.25 95 SER A O 1
ATOM 791 N N . GLY A 1 96 ? -12.743 6.037 -4.343 1.00 81.50 96 GLY A N 1
ATOM 792 C CA . GLY A 1 96 ? -11.421 6.139 -4.962 1.00 81.50 96 GLY A CA 1
ATOM 793 C C . GLY A 1 96 ? -11.165 5.1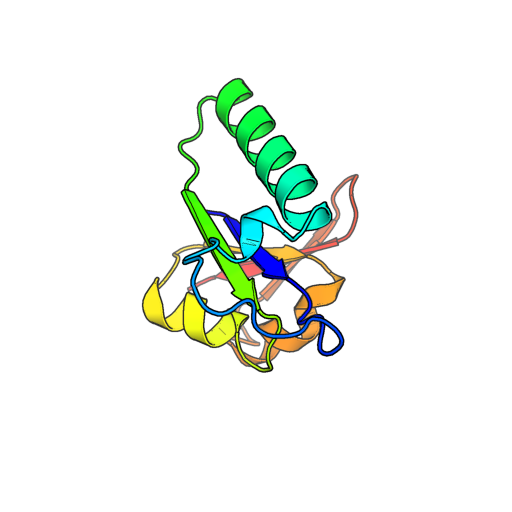50 -6.103 1.00 81.50 96 GLY A C 1
ATOM 794 O O . GLY A 1 96 ? -10.057 5.144 -6.628 1.00 81.50 96 GLY A O 1
ATOM 795 N N . GLY A 1 97 ? -12.149 4.327 -6.478 1.00 87.56 97 GLY A N 1
ATOM 796 C CA . GLY A 1 97 ? -12.005 3.277 -7.492 1.00 87.56 97 GLY A CA 1
ATOM 797 C C . GLY A 1 97 ? -12.308 1.882 -6.948 1.00 87.56 97 GLY A C 1
ATOM 798 O O . GLY A 1 97 ? -12.839 1.730 -5.843 1.00 87.56 97 GLY A O 1
ATOM 799 N N . GLN A 1 98 ? -11.995 0.858 -7.740 1.00 90.12 98 GLN A N 1
ATOM 800 C CA . GLN A 1 98 ? -12.204 -0.534 -7.347 1.00 90.12 98 GLN A CA 1
ATOM 801 C C . GLN A 1 98 ? -11.018 -1.063 -6.538 1.00 90.12 98 GLN A C 1
ATOM 803 O O . GLN A 1 98 ? -9.860 -0.736 -6.802 1.00 90.12 98 GLN A O 1
ATOM 808 N N . VAL A 1 99 ? -11.311 -1.912 -5.560 1.00 90.19 99 VAL A N 1
ATOM 809 C CA . VAL A 1 99 ? -10.306 -2.662 -4.803 1.00 90.19 99 VAL A CA 1
ATOM 810 C C . VAL A 1 99 ? -10.685 -4.134 -4.758 1.00 90.19 99 VAL A C 1
ATOM 812 O O . VAL A 1 99 ? -11.863 -4.486 -4.832 1.00 90.19 99 VAL A O 1
ATOM 815 N N . MET A 1 100 ? -9.683 -5.002 -4.662 1.00 89.75 100 MET A N 1
ATOM 816 C CA . MET A 1 100 ? -9.859 -6.441 -4.508 1.00 89.75 100 MET A CA 1
ATOM 817 C C . MET A 1 100 ? -9.447 -6.856 -3.106 1.00 89.75 100 MET A C 1
ATOM 819 O O . MET A 1 100 ? -8.342 -6.550 -2.667 1.00 89.75 100 MET A O 1
ATOM 823 N N . HIS A 1 101 ? -10.317 -7.602 -2.444 1.00 89.44 101 HIS A N 1
ATOM 824 C CA . HIS A 1 101 ? -10.036 -8.275 -1.185 1.00 89.44 101 HIS A CA 1
ATOM 825 C C . HIS A 1 101 ? -9.562 -9.696 -1.462 1.00 89.44 101 HIS A C 1
ATOM 827 O O . HIS A 1 101 ? -10.171 -10.401 -2.270 1.00 89.44 101 HIS A O 1
ATOM 833 N N . LEU A 1 102 ? -8.500 -10.112 -0.783 1.00 84.19 102 LEU A N 1
ATOM 834 C CA . LEU A 1 102 ? -7.924 -11.453 -0.812 1.00 84.19 102 LEU A CA 1
ATOM 835 C C . LEU A 1 102 ? -7.969 -12.042 0.593 1.00 84.19 102 LEU A C 1
ATOM 837 O O . LEU A 1 102 ? -7.197 -11.648 1.470 1.00 84.19 102 LEU A O 1
ATOM 841 N N . GLY A 1 103 ? -8.869 -13.007 0.771 1.00 75.62 103 GLY A N 1
ATOM 842 C CA . GLY A 1 103 ? -8.985 -13.774 2.005 1.00 75.62 103 GLY A CA 1
ATOM 843 C C . GLY A 1 103 ? -7.973 -14.918 2.085 1.00 75.62 103 GLY A C 1
ATOM 844 O O . GLY A 1 103 ? -7.540 -15.461 1.064 1.00 75.62 103 GLY A O 1
ATOM 845 N N . THR A 1 104 ? -7.633 -15.294 3.318 1.00 64.06 104 THR A N 1
ATOM 846 C CA . THR A 1 104 ? -6.933 -16.553 3.639 1.00 64.06 104 THR A CA 1
ATOM 847 C C . THR A 1 104 ? -7.802 -17.774 3.405 1.00 64.06 104 THR A C 1
ATOM 849 O O . THR A 1 104 ? -9.049 -17.651 3.387 1.00 64.06 104 THR A O 1
#

pLDDT: mean 80.97, std 12.86, range [42.69, 96.62]

Foldseek 3Di:
DDEDAAEDPPVDDPPPPDPPVVCVPRPVSCVVVVVVVVVCVVVVHDDDYHYDHDDQCPVVVVCVVPVDQKDKADPVCVVSCCVNPVVQWDWDQDPVGIIIMGHD

Sequence (104 aa):
MFLYLGERDSTRKPELFRLIEPHLNDEQARKDLGRANYLAEEAKIECRFIYRHREPGAIARVWQELHPQDTIIAEDQMPEAQEIHPQRTSIESTSGGQVMHLGT

Secondary structure (DSSP, 8-state):
-EEEEE---TTS---TT----GGGG-HHHHHHHHHHHHHHHHTT----EEEEE--TTHHHHHHHHH--SEEEEEGGGHHHHHTT-TTSEEEEEETTEEEEEEE-

Radius of gyration: 15.15 Å; chains: 1; bounding box: 45×30×31 Å